Protein AF-A0A2W4C1J8-F1 (afdb_monomer)

Nearest PDB structures (foldseek):
  5ob1-assembly1_A  TM=5.351E-01  e=1.533E-01  Gallus gallus
  3h0i-assembly2_B  TM=5.167E-01  e=1.342E-01  Homo sapiens
  5ob0-assembly1_A  TM=5.429E-01  e=1.752E-01  Gallus gallus
  4rty-assembly1_A  TM=5.403E-01  e=2.445E-01  Gallus gallus
  9er2-assembly1_O  TM=5.442E-01  e=1.804E+00  Homo sapiens

Structure (mmCIF, N/CA/C/O backbone):
data_AF-A0A2W4C1J8-F1
#
_entry.id   AF-A0A2W4C1J8-F1
#
loop_
_atom_site.group_PDB
_atom_site.id
_atom_site.type_symbol
_atom_site.label_atom_id
_atom_site.label_alt_id
_atom_site.label_comp_id
_atom_site.label_asym_id
_atom_site.label_entity_id
_atom_site.label_seq_id
_atom_site.pdbx_PDB_ins_code
_atom_site.Cartn_x
_atom_site.Cartn_y
_atom_site.Cartn_z
_atom_site.occupancy
_atom_site.B_iso_or_equiv
_atom_site.auth_seq_id
_atom_site.auth_comp_id
_atom_site.auth_asym_id
_atom_site.auth_atom_id
_atom_site.pdbx_PDB_model_num
ATOM 1 N N . MET A 1 1 ? -5.936 1.223 -10.255 1.00 84.06 1 MET A N 1
ATOM 2 C CA . MET A 1 1 ? -6.251 -0.092 -9.651 1.00 84.06 1 MET A CA 1
ATOM 3 C C . MET A 1 1 ? -5.643 -0.289 -8.264 1.00 84.06 1 MET A C 1
ATOM 5 O O . MET A 1 1 ? -6.395 -0.223 -7.307 1.00 84.06 1 MET A O 1
ATOM 9 N N . VAL A 1 2 ? -4.326 -0.508 -8.093 1.00 93.06 2 VAL A N 1
ATOM 10 C CA . VAL A 1 2 ? -3.765 -0.767 -6.739 1.00 93.06 2 VAL A CA 1
ATOM 11 C C . VAL A 1 2 ? -3.912 0.440 -5.813 1.00 93.06 2 VAL A C 1
ATOM 13 O O . VAL A 1 2 ? -4.451 0.288 -4.726 1.00 93.06 2 VAL A O 1
ATOM 16 N N . CYS A 1 3 ? -3.495 1.635 -6.245 1.00 94.19 3 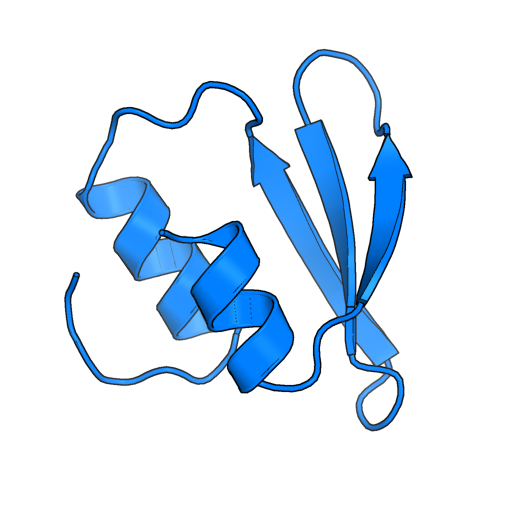CYS A N 1
ATOM 17 C CA . CYS A 1 3 ? -3.598 2.849 -5.426 1.00 94.19 3 CYS A CA 1
ATOM 18 C C . CYS A 1 3 ? -5.053 3.182 -5.055 1.00 94.19 3 CYS A C 1
ATOM 20 O O . CYS A 1 3 ? -5.332 3.497 -3.907 1.00 94.19 3 CYS A O 1
ATOM 22 N N . GLU A 1 4 ? -5.988 3.028 -5.999 1.00 94.38 4 GLU A N 1
ATOM 23 C CA . GLU A 1 4 ? -7.429 3.193 -5.744 1.00 94.38 4 GLU A CA 1
ATOM 24 C C . 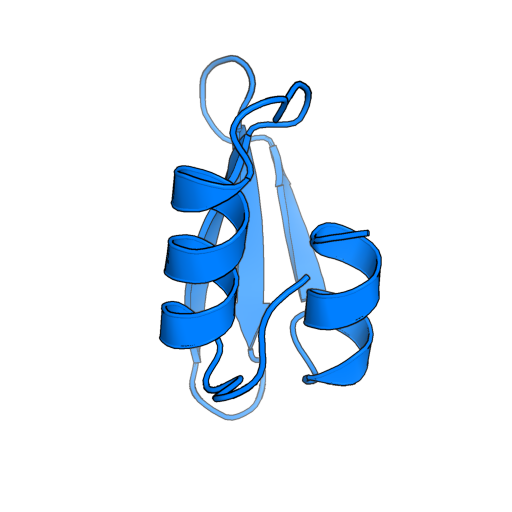GLU A 1 4 ? -7.911 2.219 -4.665 1.00 94.38 4 GLU A C 1
ATOM 26 O O . GLU A 1 4 ? -8.553 2.625 -3.700 1.00 94.38 4 GLU A O 1
ATOM 31 N N . LYS A 1 5 ? -7.533 0.939 -4.776 1.00 95.06 5 LYS A N 1
ATOM 32 C CA . LYS A 1 5 ? -7.932 -0.070 -3.798 1.00 95.06 5 LYS A CA 1
ATOM 33 C C . LYS A 1 5 ? -7.305 0.171 -2.426 1.00 95.06 5 LYS A C 1
ATOM 35 O O . LYS A 1 5 ? -7.949 -0.066 -1.413 1.00 95.06 5 LYS A O 1
ATOM 40 N N . LEU A 1 6 ? -6.072 0.673 -2.381 1.00 96.19 6 LEU A N 1
ATOM 41 C CA . LEU A 1 6 ? -5.428 1.098 -1.140 1.00 96.19 6 LEU A CA 1
ATOM 42 C C . LEU A 1 6 ? -6.200 2.240 -0.472 1.00 96.19 6 LEU A C 1
ATOM 44 O O . LEU A 1 6 ? -6.443 2.166 0.730 1.00 96.19 6 LEU A O 1
ATOM 48 N N . SER A 1 7 ? -6.648 3.239 -1.236 1.00 95.75 7 SER A N 1
ATOM 49 C CA . SER A 1 7 ? -7.513 4.302 -0.714 1.00 95.75 7 SER A CA 1
ATOM 50 C C . SER A 1 7 ? -8.833 3.762 -0.159 1.00 95.75 7 SER A C 1
ATOM 52 O O . SER A 1 7 ? -9.227 4.156 0.935 1.00 95.75 7 SER A O 1
ATOM 54 N N . GLU A 1 8 ? -9.482 2.813 -0.843 1.00 95.50 8 GLU A N 1
ATOM 55 C CA . GLU A 1 8 ? -10.697 2.149 -0.335 1.00 95.50 8 GLU A CA 1
ATOM 56 C C . GLU A 1 8 ? -10.460 1.391 0.982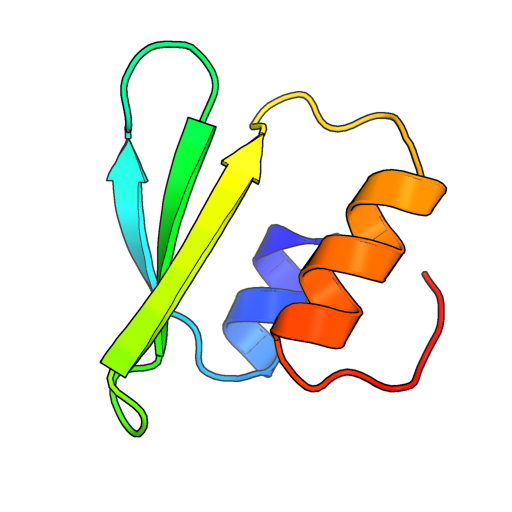 1.00 95.50 8 GLU A C 1
ATOM 58 O O . GLU A 1 8 ? -11.346 1.324 1.831 1.00 95.50 8 GLU A O 1
ATOM 63 N N . LEU A 1 9 ? -9.260 0.836 1.172 1.00 95.00 9 LEU A N 1
ATOM 64 C CA . LEU A 1 9 ? -8.844 0.148 2.400 1.00 95.00 9 LEU A CA 1
ATOM 65 C C . LEU A 1 9 ? -8.367 1.119 3.498 1.00 95.00 9 LEU A C 1
ATOM 67 O O . LEU A 1 9 ? -7.901 0.679 4.550 1.00 95.00 9 LEU A O 1
ATOM 71 N N . GLY A 1 10 ? -8.460 2.433 3.272 1.00 96.31 10 GLY A N 1
ATOM 72 C CA . GLY A 1 10 ? -8.071 3.458 4.240 1.00 96.31 10 GLY A CA 1
ATOM 73 C C . GLY A 1 10 ? -6.564 3.708 4.323 1.00 96.31 10 GLY A C 1
ATOM 74 O O . GLY A 1 10 ? -6.073 4.159 5.359 1.00 96.31 10 GLY A O 1
ATOM 75 N N . PHE A 1 11 ? -5.809 3.393 3.268 1.00 97.94 11 PHE A N 1
ATOM 76 C CA . PHE A 1 11 ? -4.424 3.838 3.128 1.00 97.94 11 PHE A CA 1
ATOM 77 C C . PHE A 1 11 ? -4.365 5.191 2.423 1.00 97.94 11 PHE A C 1
ATOM 79 O O . PHE A 1 11 ? -5.039 5.433 1.424 1.00 97.94 11 PHE A O 1
ATOM 86 N N . GLU A 1 12 ? -3.475 6.045 2.906 1.00 97.94 12 GLU A N 1
ATOM 87 C CA . GLU A 1 12 ? -3.248 7.378 2.371 1.00 97.94 12 GLU A CA 1
ATOM 88 C C . GLU A 1 12 ? -1.860 7.464 1.744 1.00 97.94 12 GLU A C 1
ATOM 90 O O . GLU A 1 12 ? -0.876 6.934 2.275 1.00 97.94 12 GLU A O 1
ATOM 95 N N . TYR A 1 13 ? -1.767 8.150 0.607 1.00 97.44 13 TYR A N 1
ATOM 96 C CA . TYR A 1 13 ? -0.484 8.499 0.015 1.00 97.44 13 TYR A CA 1
ATOM 97 C C . TYR A 1 13 ? 0.244 9.500 0.917 1.00 97.44 13 TYR A C 1
ATOM 99 O O . TYR A 1 13 ? -0.305 10.534 1.289 1.00 97.44 13 TYR A O 1
ATOM 107 N N . LEU A 1 14 ? 1.508 9.217 1.231 1.00 96.69 14 LEU A N 1
ATOM 108 C CA . LEU A 1 14 ? 2.350 10.103 2.031 1.00 96.69 14 LEU A CA 1
ATOM 109 C C . LEU A 1 14 ? 3.305 10.922 1.167 1.00 96.69 14 LEU A C 1
ATOM 111 O O . LEU A 1 14 ? 3.355 12.145 1.264 1.00 96.69 14 LEU A O 1
ATOM 115 N N . LYS A 1 15 ? 4.149 10.235 0.391 1.00 96.75 15 LYS A N 1
ATOM 116 C CA . LYS A 1 15 ? 5.180 10.854 -0.453 1.00 96.75 15 LYS A CA 1
ATOM 117 C C . LYS A 1 15 ? 5.825 9.849 -1.393 1.00 96.75 15 LYS A C 1
ATOM 119 O O . LYS A 1 15 ? 5.826 8.648 -1.132 1.00 96.75 15 LYS A O 1
ATOM 124 N N . ASN A 1 16 ? 6.521 10.356 -2.401 1.00 97.00 16 ASN A N 1
ATOM 125 C CA . ASN A 1 16 ? 7.437 9.555 -3.200 1.00 97.00 16 ASN A CA 1
ATOM 126 C C . ASN A 1 16 ? 8.607 9.035 -2.346 1.00 97.00 16 ASN A C 1
ATOM 128 O O . ASN A 1 16 ? 9.195 9.756 -1.533 1.00 97.00 16 ASN A O 1
ATOM 132 N N . ALA A 1 17 ? 8.944 7.762 -2.534 1.00 92.75 17 ALA A N 1
ATOM 133 C CA . ALA A 1 17 ? 10.186 7.163 -2.068 1.00 92.75 17 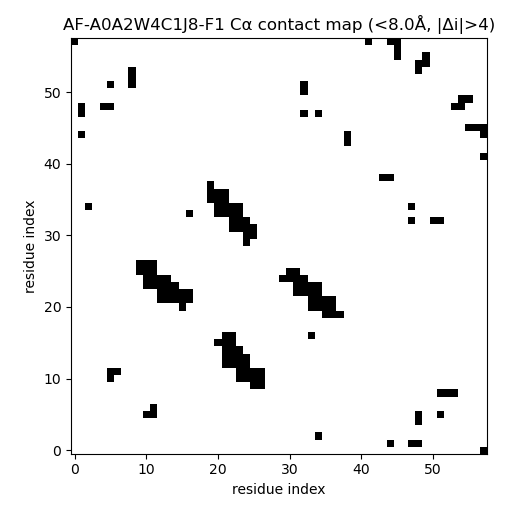ALA A CA 1
ATOM 134 C C . ALA A 1 17 ? 11.295 7.349 -3.119 1.00 92.75 17 ALA A C 1
ATOM 136 O O . ALA A 1 17 ? 11.101 7.966 -4.167 1.00 92.75 17 ALA A O 1
ATOM 137 N N . LYS A 1 18 ? 12.486 6.804 -2.846 1.00 90.25 18 LYS A N 1
ATOM 138 C CA . LYS A 1 18 ? 13.581 6.798 -3.819 1.00 90.25 18 LYS A CA 1
ATOM 139 C C . LYS A 1 18 ? 13.157 6.026 -5.078 1.00 90.25 18 LYS A C 1
ATOM 141 O O . LYS A 1 18 ? 12.645 4.911 -4.988 1.00 90.25 18 LYS A O 1
ATOM 146 N N . GLY A 1 19 ? 13.413 6.607 -6.249 1.00 92.19 19 GLY A N 1
ATOM 147 C CA . GLY A 1 19 ? 13.088 5.999 -7.539 1.00 92.19 19 GLY A CA 1
ATOM 148 C C . GLY A 1 19 ? 11.594 6.051 -7.869 1.00 92.19 19 GLY A C 1
ATOM 149 O O . GLY A 1 19 ? 10.922 7.057 -7.650 1.00 92.19 19 GLY A O 1
ATOM 150 N N . SER A 1 20 ? 11.067 4.970 -8.438 1.00 93.62 20 SER A N 1
ATOM 151 C CA . SER A 1 20 ? 9.698 4.882 -8.963 1.00 93.62 20 SER A CA 1
ATOM 152 C C . SER A 1 20 ? 8.657 4.399 -7.945 1.00 93.62 20 SER A C 1
ATOM 154 O O . SER A 1 20 ? 7.609 3.916 -8.354 1.00 93.62 20 SER A O 1
ATOM 156 N N . HIS A 1 21 ? 8.913 4.529 -6.640 1.00 95.62 21 HIS A N 1
ATOM 157 C CA . HIS A 1 21 ? 8.008 4.043 -5.590 1.00 95.62 21 HIS A CA 1
ATOM 158 C C . HIS A 1 21 ? 7.317 5.181 -4.839 1.00 95.62 21 HIS A C 1
ATOM 160 O O . HIS A 1 21 ? 7.886 6.255 -4.649 1.00 95.62 21 HIS A O 1
ATOM 166 N N . GLU A 1 22 ? 6.117 4.904 -4.352 1.00 96.94 22 GLU A N 1
ATOM 167 C CA . GLU A 1 22 ? 5.310 5.748 -3.477 1.00 96.94 22 GLU A CA 1
ATOM 168 C C . GLU A 1 22 ? 5.219 5.119 -2.090 1.00 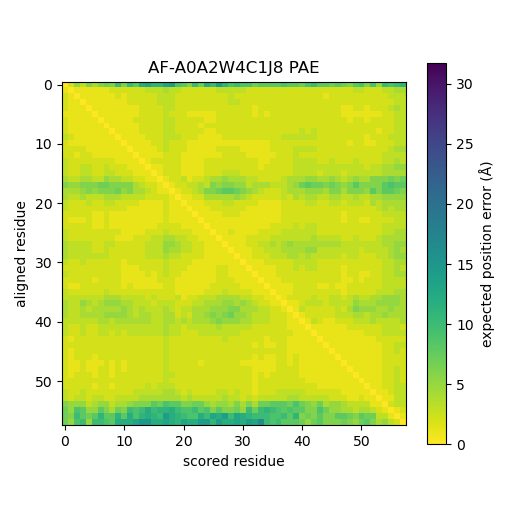96.94 22 GLU A C 1
ATOM 170 O O . GLU A 1 22 ? 5.161 3.896 -1.960 1.00 96.94 22 GLU A O 1
ATOM 175 N N .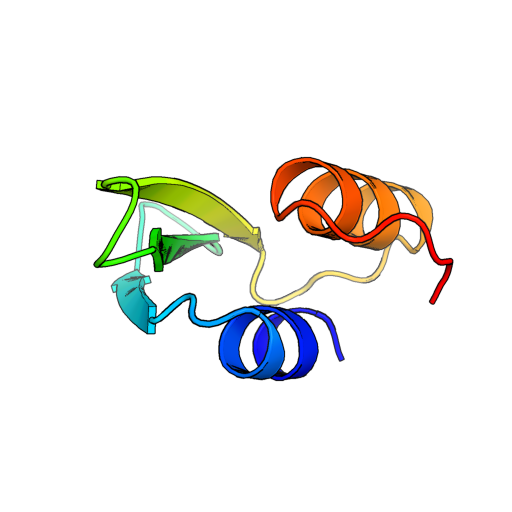 LYS A 1 23 ? 5.188 5.951 -1.049 1.00 97.62 23 LYS A N 1
ATOM 176 C CA . LYS A 1 23 ? 4.876 5.541 0.321 1.00 97.62 23 LYS A CA 1
ATOM 177 C C . LYS A 1 23 ? 3.400 5.758 0.588 1.00 97.62 23 LYS A C 1
ATOM 179 O O . LYS A 1 23 ? 2.920 6.881 0.459 1.00 97.62 23 LYS A O 1
ATOM 184 N N . TRP A 1 24 ? 2.748 4.703 1.048 1.00 97.88 24 TRP A N 1
ATOM 185 C CA . TRP A 1 24 ? 1.361 4.702 1.489 1.00 97.88 24 TRP A CA 1
ATOM 186 C C . TRP A 1 24 ? 1.303 4.289 2.957 1.00 97.88 24 TRP A C 1
ATOM 188 O O . TRP A 1 24 ? 2.085 3.435 3.374 1.00 97.88 24 TRP A O 1
ATOM 198 N N . GLN A 1 25 ? 0.420 4.884 3.755 1.00 98.06 25 GLN A N 1
ATOM 199 C CA . GLN A 1 25 ? 0.264 4.537 5.167 1.00 98.06 25 GLN A CA 1
ATOM 200 C C . GLN A 1 25 ? -1.201 4.482 5.581 1.00 98.06 25 GLN A C 1
ATOM 202 O O . GLN A 1 25 ? -1.984 5.353 5.229 1.00 98.06 25 GLN A O 1
ATOM 207 N N . SER A 1 26 ? -1.548 3.479 6.384 1.00 97.19 26 SER A N 1
ATOM 208 C CA . SER A 1 26 ? -2.826 3.418 7.091 1.00 97.19 26 SER A CA 1
ATOM 209 C C . SER A 1 26 ? -2.758 4.299 8.349 1.00 97.19 26 SER A C 1
ATOM 211 O O . SER A 1 26 ? -1.925 4.035 9.224 1.00 97.19 26 SER A O 1
ATOM 213 N N . PRO A 1 27 ? -3.605 5.334 8.500 1.00 94.94 27 PRO A N 1
ATOM 214 C CA . PRO A 1 27 ? -3.581 6.205 9.675 1.00 94.94 27 PRO A CA 1
ATOM 215 C C . PRO A 1 27 ? -3.950 5.484 10.973 1.00 94.94 27 PRO A C 1
ATOM 217 O O . PRO A 1 27 ? -3.417 5.842 12.028 1.00 94.94 27 PRO A O 1
ATOM 220 N N . SER A 1 28 ? -4.821 4.472 10.885 1.00 94.88 28 SER A N 1
ATOM 221 C CA . SER A 1 28 ? -5.339 3.695 12.015 1.00 94.88 28 SER A CA 1
ATOM 222 C C . SER A 1 28 ? -4.324 2.687 12.550 1.00 94.88 28 SER A C 1
ATOM 224 O O . SER A 1 28 ? -4.110 2.609 13.755 1.00 94.88 28 SER A O 1
ATOM 226 N N . THR A 1 29 ? -3.655 1.948 11.663 1.00 94.69 29 THR A N 1
ATOM 227 C CA . THR A 1 29 ? -2.704 0.885 12.048 1.00 94.69 29 THR A CA 1
ATOM 228 C C . THR A 1 29 ? -1.242 1.324 11.992 1.00 94.69 29 THR A C 1
ATOM 230 O O . THR A 1 29 ? -0.357 0.590 12.421 1.00 94.69 29 THR A O 1
ATOM 233 N N . LYS A 1 30 ? -0.965 2.500 11.413 1.00 95.19 30 LYS A N 1
ATOM 234 C CA . LYS A 1 30 ? 0.377 3.008 11.070 1.00 95.19 30 LYS A CA 1
ATOM 235 C C . LYS A 1 30 ? 1.174 2.123 10.105 1.00 95.19 30 LYS A C 1
ATOM 237 O O . LYS A 1 30 ? 2.327 2.451 9.812 1.00 95.19 30 LYS A O 1
ATOM 242 N N . LYS A 1 31 ? 0.564 1.071 9.542 1.00 96.19 31 LYS A N 1
ATOM 243 C CA . LYS A 1 31 ? 1.179 0.197 8.536 1.00 96.19 31 LYS A CA 1
ATOM 244 C C . LYS A 1 31 ? 1.582 1.001 7.306 1.00 96.19 31 LYS A C 1
ATOM 246 O O . LYS A 1 31 ? 0.779 1.778 6.797 1.00 96.19 31 LYS A O 1
ATOM 251 N N . MET A 1 32 ? 2.809 0.798 6.830 1.00 97.06 32 MET A N 1
ATOM 252 C CA . MET A 1 32 ? 3.360 1.471 5.655 1.00 97.06 32 MET A CA 1
ATOM 253 C C . MET A 1 32 ? 3.580 0.473 4.517 1.00 97.06 32 MET A C 1
ATOM 255 O O . MET A 1 32 ? 4.044 -0.640 4.750 1.00 97.06 32 MET A O 1
ATOM 259 N N . LEU A 1 33 ? 3.274 0.894 3.292 1.00 97.00 33 LEU A N 1
ATOM 260 C CA . LEU A 1 33 ? 3.460 0.134 2.061 1.00 97.00 33 LEU A CA 1
ATOM 261 C C . LEU A 1 33 ? 4.280 0.946 1.058 1.00 97.00 33 LEU A C 1
ATOM 263 O O . LEU A 1 33 ? 4.216 2.179 1.028 1.00 97.00 33 LEU A O 1
ATOM 267 N N . LEU A 1 34 ? 5.051 0.236 0.234 1.00 97.19 34 LEU A N 1
ATOM 268 C CA . LEU A 1 34 ? 5.754 0.799 -0.913 1.00 97.19 34 LEU A CA 1
ATOM 269 C C . LEU A 1 34 ? 5.101 0.300 -2.194 1.00 97.19 34 LEU A C 1
ATOM 271 O O . LEU A 1 34 ? 5.048 -0.902 -2.437 1.00 97.19 34 LEU A O 1
ATOM 275 N N . VAL A 1 35 ? 4.631 1.230 -3.019 1.00 96.44 35 VAL A N 1
ATOM 276 C CA . VAL A 1 35 ? 3.892 0.914 -4.244 1.00 96.44 35 VAL A CA 1
ATOM 277 C C . VAL A 1 35 ? 4.668 1.443 -5.448 1.00 96.44 35 VAL A C 1
ATOM 279 O O . VAL A 1 35 ? 4.955 2.639 -5.498 1.00 96.44 35 VAL A O 1
ATOM 282 N N . PRO A 1 36 ? 5.055 0.600 -6.421 1.00 95.94 36 PRO A N 1
ATOM 283 C CA . PRO A 1 36 ? 5.663 1.077 -7.658 1.00 95.94 36 PRO A CA 1
ATOM 284 C C . PRO A 1 36 ? 4.649 1.868 -8.496 1.00 95.94 36 PRO A C 1
ATOM 286 O O . PRO A 1 36 ? 3.544 1.392 -8.740 1.00 95.94 36 PRO A O 1
ATOM 289 N N . ARG A 1 37 ? 5.046 3.033 -9.016 1.00 92.56 37 ARG A N 1
ATOM 290 C CA . ARG A 1 37 ? 4.209 3.885 -9.884 1.00 92.56 37 ARG A CA 1
ATOM 291 C C . ARG A 1 37 ? 3.876 3.224 -11.221 1.00 92.56 37 ARG A C 1
ATOM 293 O O . ARG A 1 37 ? 2.771 3.362 -11.726 1.00 92.56 37 ARG A O 1
ATOM 300 N N . ASN A 1 38 ? 4.823 2.458 -11.762 1.00 90.94 38 ASN A N 1
ATOM 301 C CA . ASN A 1 38 ? 4.690 1.762 -13.045 1.00 90.94 38 ASN A CA 1
ATOM 302 C C . ASN A 1 38 ? 4.506 0.253 -12.833 1.00 90.94 38 ASN A C 1
ATOM 304 O O . ASN A 1 38 ? 5.281 -0.560 -13.338 1.00 90.94 38 ASN A O 1
ATOM 308 N N . LEU A 1 39 ? 3.517 -0.128 -12.023 1.00 92.50 39 LEU A N 1
ATOM 309 C CA . LEU A 1 39 ? 3.269 -1.526 -11.685 1.00 92.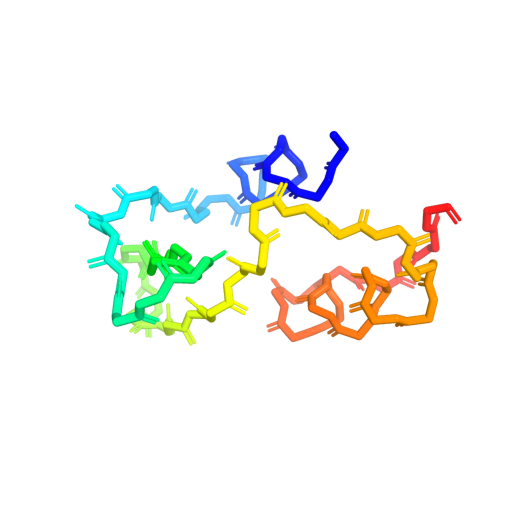50 39 LEU A CA 1
ATOM 310 C C . LEU A 1 39 ? 2.483 -2.252 -12.789 1.00 92.50 39 LEU A C 1
ATOM 312 O O . LEU A 1 39 ? 1.291 -2.021 -12.959 1.00 92.50 39 LEU A O 1
ATOM 316 N N . GLN A 1 40 ? 3.142 -3.172 -13.501 1.00 91.81 40 GLN A N 1
ATOM 317 C CA . GLN A 1 40 ? 2.514 -4.005 -14.546 1.00 91.81 40 GLN A CA 1
ATOM 318 C C . GLN A 1 40 ? 2.231 -5.447 -14.086 1.00 91.81 40 GLN A C 1
ATOM 320 O O . GLN A 1 40 ? 1.375 -6.136 -14.636 1.00 91.81 40 GLN A O 1
ATOM 325 N N . SER A 1 41 ? 2.941 -5.923 -13.060 1.00 94.44 41 SER A N 1
ATOM 326 C CA . SER A 1 41 ? 2.809 -7.291 -12.553 1.00 94.44 41 SER A CA 1
ATOM 327 C C . SER A 1 41 ? 1.555 -7.451 -11.689 1.00 94.44 41 SER A C 1
ATOM 329 O O . SER A 1 41 ? 1.489 -6.926 -10.575 1.00 94.44 41 SER A O 1
ATOM 331 N N . ARG A 1 42 ? 0.591 -8.254 -12.162 1.00 93.25 42 ARG A N 1
ATOM 332 C CA . ARG A 1 42 ? -0.594 -8.659 -11.378 1.00 93.25 42 ARG A CA 1
ATOM 333 C C . ARG A 1 42 ? -0.221 -9.410 -10.102 1.00 93.25 42 ARG A C 1
ATOM 335 O O . ARG A 1 42 ? -0.886 -9.260 -9.085 1.00 93.25 42 ARG A O 1
ATOM 342 N N . HIS A 1 43 ? 0.849 -10.205 -10.139 1.00 94.31 43 HIS A N 1
ATOM 343 C CA . HIS A 1 43 ? 1.326 -10.926 -8.961 1.00 94.31 43 HIS A CA 1
ATOM 344 C C . HIS A 1 43 ? 1.770 -9.951 -7.865 1.00 94.31 43 HIS A C 1
ATOM 346 O O . HIS A 1 43 ? 1.328 -10.055 -6.725 1.00 94.31 43 HIS A O 1
ATOM 352 N N . THR A 1 44 ? 2.573 -8.952 -8.233 1.00 94.94 44 THR A N 1
ATOM 353 C CA . THR A 1 44 ? 3.042 -7.920 -7.302 1.00 94.94 44 THR A CA 1
ATOM 354 C C . THR A 1 44 ? 1.890 -7.043 -6.813 1.00 94.94 44 THR A C 1
ATOM 356 O O . THR A 1 44 ? 1.836 -6.722 -5.632 1.00 94.94 44 THR A O 1
ATOM 359 N N . ALA A 1 45 ? 0.935 -6.706 -7.685 1.00 95.56 45 ALA A N 1
ATOM 360 C CA . ALA A 1 45 ? -0.273 -5.980 -7.299 1.00 95.56 45 ALA A CA 1
ATOM 361 C C . ALA A 1 45 ? -1.081 -6.733 -6.231 1.00 95.56 45 ALA A C 1
ATOM 363 O O . ALA A 1 45 ? -1.402 -6.165 -5.190 1.00 95.56 45 ALA A O 1
ATOM 364 N N . ASN A 1 46 ? -1.341 -8.025 -6.448 1.00 94.94 46 ASN A N 1
ATOM 365 C CA . ASN A 1 4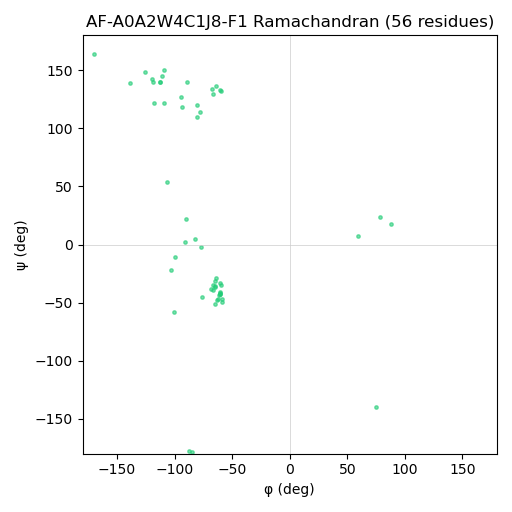6 ? -2.060 -8.861 -5.488 1.00 94.94 46 ASN A CA 1
ATOM 366 C C . ASN A 1 46 ? -1.288 -9.035 -4.172 1.00 94.94 46 ASN A C 1
ATOM 368 O O . ASN A 1 46 ? -1.905 -9.038 -3.114 1.00 94.94 46 ASN A O 1
ATOM 372 N N . ALA A 1 47 ? 0.045 -9.130 -4.213 1.00 95.69 47 ALA A N 1
ATOM 373 C CA . ALA A 1 47 ? 0.862 -9.177 -3.000 1.00 95.69 47 ALA A CA 1
ATOM 374 C C . ALA A 1 47 ? 0.730 -7.886 -2.170 1.00 95.69 47 ALA A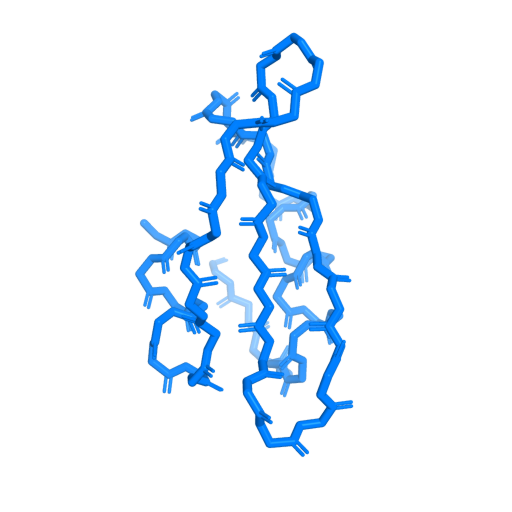 C 1
ATOM 376 O O . ALA A 1 47 ? 0.451 -7.959 -0.978 1.00 95.69 47 ALA A O 1
ATOM 377 N N . ILE A 1 48 ? 0.828 -6.713 -2.809 1.00 96.31 48 ILE A N 1
ATOM 378 C CA . ILE A 1 48 ? 0.661 -5.411 -2.139 1.00 96.31 48 ILE A CA 1
ATOM 379 C C . ILE A 1 48 ? -0.738 -5.279 -1.526 1.00 96.31 48 ILE A C 1
ATOM 381 O O . ILE A 1 48 ? -0.877 -4.801 -0.403 1.00 96.31 48 ILE A O 1
ATOM 385 N N . LEU A 1 49 ? -1.780 -5.704 -2.244 1.00 95.69 49 LEU A N 1
ATOM 386 C CA . LEU A 1 49 ? -3.145 -5.648 -1.724 1.00 95.69 49 LEU A CA 1
ATOM 387 C C . LEU A 1 49 ? -3.371 -6.631 -0.574 1.00 95.69 49 LEU A C 1
ATOM 389 O O . LEU A 1 49 ? -4.005 -6.267 0.413 1.00 95.69 49 LEU A O 1
ATOM 393 N N . LYS A 1 50 ? -2.792 -7.831 -0.643 1.00 95.56 50 LYS A N 1
ATOM 394 C CA . LYS A 1 50 ? -2.809 -8.775 0.475 1.00 95.56 50 LYS A CA 1
ATOM 395 C C . LYS A 1 50 ? -2.113 -8.193 1.704 1.00 95.56 50 LYS A C 1
ATOM 397 O O . LYS A 1 50 ? -2.642 -8.280 2.809 1.00 95.56 50 LYS A O 1
ATOM 402 N N . ASP A 1 51 ? -0.983 -7.513 1.515 1.00 95.25 51 ASP A N 1
ATOM 403 C CA . ASP A 1 51 ? -0.326 -6.773 2.592 1.00 95.25 51 ASP A CA 1
ATOM 404 C C . ASP A 1 51 ? -1.201 -5.621 3.109 1.00 95.25 51 ASP A C 1
ATOM 406 O O . ASP A 1 51 ? -1.150 -5.292 4.290 1.00 95.25 51 ASP A O 1
ATOM 410 N N . ALA A 1 52 ? -2.062 -5.030 2.288 1.00 95.12 52 ALA A N 1
ATOM 411 C CA . ALA A 1 52 ? -3.049 -4.049 2.733 1.00 95.12 52 ALA A CA 1
ATOM 412 C C . ALA A 1 52 ? -4.271 -4.664 3.448 1.00 95.12 52 ALA A C 1
ATOM 414 O O . ALA A 1 52 ? -5.124 -3.917 3.920 1.00 95.12 52 ALA A O 1
ATOM 415 N N . GLY A 1 53 ? -4.352 -5.995 3.565 1.00 93.00 53 GLY A N 1
ATOM 416 C CA . GLY A 1 53 ? -5.478 -6.702 4.184 1.00 93.00 53 GLY A CA 1
ATOM 417 C C . GLY A 1 53 ? -6.622 -7.030 3.220 1.00 93.00 53 GLY A C 1
ATOM 418 O O . GLY A 1 53 ? -7.733 -7.299 3.664 1.00 93.00 53 GLY A O 1
ATOM 419 N N . PHE A 1 54 ? -6.381 -6.992 1.908 1.00 93.75 54 PHE A N 1
ATOM 420 C CA . PHE A 1 54 ? -7.356 -7.408 0.903 1.00 93.75 54 PHE A CA 1
ATOM 421 C C . PHE A 1 54 ? -7.154 -8.872 0.511 1.00 93.75 54 PHE A C 1
ATOM 423 O O . PHE A 1 54 ? -6.132 -9.230 -0.072 1.00 93.75 54 PHE A O 1
ATOM 430 N N . ASP A 1 55 ? -8.166 -9.700 0.765 1.00 87.81 55 ASP A N 1
ATOM 431 C CA . ASP A 1 55 ? -8.139 -11.141 0.463 1.00 87.81 55 ASP A CA 1
ATOM 432 C C . ASP A 1 55 ? -8.674 -11.504 -0.939 1.00 87.81 55 ASP A C 1
ATOM 434 O O . ASP A 1 55 ? -8.736 -12.679 -1.309 1.00 87.81 55 ASP A O 1
ATOM 438 N N . GLY A 1 56 ? -9.052 -10.511 -1.749 1.00 84.62 56 GLY A N 1
ATOM 439 C CA . GLY A 1 56 ? -9.464 -10.717 -3.139 1.00 84.62 56 GLY A CA 1
ATOM 440 C C . GLY A 1 56 ? -8.291 -10.770 -4.126 1.00 84.62 56 GLY A C 1
ATOM 441 O O . GLY A 1 56 ? -7.121 -10.636 -3.768 1.00 84.62 56 GLY A O 1
ATOM 442 N N . LYS A 1 57 ? -8.610 -10.934 -5.413 1.00 77.75 57 LYS A N 1
ATOM 443 C CA . LYS A 1 57 ? -7.655 -10.798 -6.525 1.00 77.75 57 LYS A CA 1
ATOM 444 C C . LYS A 1 57 ? -8.114 -9.672 -7.450 1.00 77.75 57 LYS A C 1
ATOM 446 O O . LYS A 1 57 ? -9.314 -9.543 -7.683 1.00 77.75 57 LYS A O 1
ATOM 451 N N . LEU A 1 58 ? -7.159 -8.879 -7.938 1.00 77.06 58 LEU A N 1
ATOM 452 C CA . LEU A 1 58 ? -7.337 -7.968 -9.076 1.00 77.06 58 LEU A CA 1
ATOM 453 C C . LEU A 1 58 ? -7.470 -8.733 -10.395 1.00 77.06 58 LEU A C 1
ATOM 455 O O . LEU A 1 58 ? -6.793 -9.782 -10.540 1.00 77.06 58 LEU A O 1
#

pLDDT: mean 94.1, std 4.22, range [77.06, 98.06]

Solvent-accessible surface area (backbone atoms only — not comparable to full-atom values): 3555 Å² total; per-residue (Å²): 107,67,69,58,51,38,45,76,68,53,32,40,82,75,48,76,45,85,79,65,27,33,34,33,33,24,81,88,78,64,50,73,48,80,44,59,76,85,71,79,55,65,66,59,48,37,50,54,38,40,74,68,71,41,90,72,78,130

Organism: NCBI:txid484088

Sequence (58 aa):
MVCEKLSELGFEYLKNAKGSHEKWQSPSTKKMLLVPRNLQSRHTANAILKDAGFDGKL

Mean predicted aligned error: 2.7 Å

Secondary structure (DSSP, 8-state):
-HHHHHHHTT-EEEEE-SSSEEEEE-TTT--EEEEETT---HHHHHHHHHHTT--S--

Foldseek 3Di:
DLVVVLVVLQWDWDADDPDQWTWIARPVVRDIDIDGNPDPDQVVSVVRVVSSVDPDGD

InterPro domains:
  IPR012933 HicA mRNA interferase family [PF07927] (2-53)
  IPR038570 HicA superfamily [G3DSA:3.30.920.30] (1-57)

Radius of gyration: 10.51 Å; Cα contacts (8 Å, |Δi|>4): 81; chains: 1; bounding box: 24×22×27 Å